Protein AF-A0A9E3KCI2-F1 (afdb_monomer)

Solvent-accessible surface area (backbone atoms only — not comparable to full-atom values): 4492 Å² total; per-residue (Å²): 130,87,50,71,68,56,56,49,52,53,51,52,54,54,50,51,55,56,46,52,68,48,46,50,59,20,52,52,23,46,52,48,19,77,74,68,69,45,63,68,31,43,54,52,18,51,50,37,52,51,51,57,66,71,61,62,87,46,76,66,54,52,60,71,78,38,95,71,54,73,68,59,36,48,75,72,77,94

Structure (mmCIF, N/CA/C/O backbone):
data_AF-A0A9E3KCI2-F1
#
_entry.id   AF-A0A9E3KCI2-F1
#
loop_
_atom_site.group_PDB
_atom_site.id
_atom_site.type_symbol
_atom_site.label_atom_id
_atom_site.label_alt_id
_atom_site.label_comp_id
_atom_site.label_asym_id
_atom_site.label_entity_id
_atom_site.label_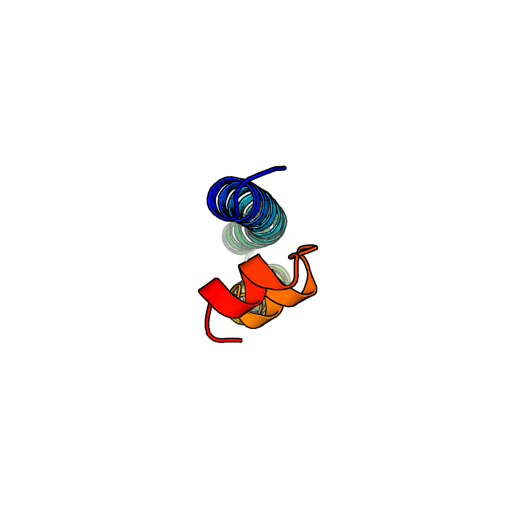seq_id
_atom_site.pdbx_PDB_ins_code
_atom_site.Cartn_x
_atom_site.Cartn_y
_atom_site.Cartn_z
_atom_site.occupancy
_atom_site.B_iso_or_equiv
_atom_site.auth_seq_id
_atom_site.auth_comp_id
_atom_site.auth_asym_id
_atom_site.auth_atom_id
_atom_site.pdbx_PDB_model_num
ATOM 1 N N . ALA A 1 1 ? 22.703 5.137 -19.563 1.00 52.00 1 ALA A N 1
ATOM 2 C CA . ALA A 1 1 ? 21.297 4.698 -19.622 1.00 52.00 1 ALA A CA 1
ATOM 3 C C . ALA A 1 1 ? 21.075 3.766 -18.444 1.00 52.00 1 ALA A C 1
ATOM 5 O O . ALA A 1 1 ? 21.875 2.850 -18.288 1.00 52.00 1 ALA A O 1
ATOM 6 N N . ASP A 1 2 ? 20.090 4.038 -17.589 1.00 64.62 2 ASP A N 1
ATOM 7 C CA . ASP A 1 2 ? 19.779 3.141 -16.469 1.00 64.62 2 ASP A CA 1
ATOM 8 C C . ASP A 1 2 ? 19.304 1.794 -17.006 1.00 64.62 2 ASP A C 1
ATOM 10 O O . ASP A 1 2 ? 18.502 1.758 -17.937 1.00 64.62 2 ASP A O 1
ATOM 14 N N . SER A 1 3 ? 19.796 0.698 -16.431 1.00 81.94 3 SER A N 1
ATOM 15 C CA . SER A 1 3 ? 19.357 -0.642 -16.811 1.00 81.94 3 SER A CA 1
ATOM 16 C C . SER A 1 3 ? 17.915 -0.901 -16.356 1.00 81.94 3 SER A C 1
ATOM 18 O O . SER A 1 3 ? 17.450 -0.352 -15.352 1.00 81.94 3 SER A O 1
ATOM 20 N N . ILE A 1 4 ? 17.215 -1.808 -17.043 1.00 82.31 4 ILE A N 1
ATOM 21 C CA . ILE A 1 4 ? 15.866 -2.268 -16.662 1.00 82.31 4 ILE A CA 1
ATOM 22 C C . ILE A 1 4 ? 15.823 -2.721 -15.198 1.00 82.31 4 ILE A C 1
ATOM 24 O O . ILE A 1 4 ? 14.876 -2.412 -14.478 1.00 82.31 4 ILE A O 1
ATOM 28 N N . GLY A 1 5 ? 16.873 -3.409 -14.734 1.00 85.31 5 GLY A N 1
ATOM 29 C CA . GLY A 1 5 ? 16.978 -3.865 -13.348 1.00 85.31 5 GLY A CA 1
ATOM 30 C C . GLY A 1 5 ? 16.991 -2.715 -12.335 1.00 85.31 5 GLY A C 1
ATOM 31 O O . GLY A 1 5 ? 16.339 -2.807 -11.291 1.00 85.31 5 GLY A O 1
ATOM 32 N N . ALA A 1 6 ? 17.663 -1.603 -12.655 1.00 86.81 6 ALA A N 1
ATOM 33 C CA . ALA A 1 6 ? 17.657 -0.411 -11.809 1.00 86.81 6 ALA A CA 1
ATOM 34 C C . ALA A 1 6 ? 16.256 0.221 -11.758 1.00 86.81 6 ALA A C 1
ATOM 36 O O . ALA A 1 6 ? 15.730 0.461 -10.672 1.00 86.81 6 ALA A O 1
ATOM 37 N N . LYS A 1 7 ? 15.600 0.385 -12.915 1.00 85.62 7 LYS A N 1
ATOM 38 C CA . LYS A 1 7 ? 14.223 0.907 -13.009 1.00 85.62 7 LYS A CA 1
ATOM 39 C C . LYS A 1 7 ? 13.222 0.048 -12.232 1.00 85.62 7 LYS A C 1
ATOM 41 O O . LYS A 1 7 ? 12.378 0.581 -11.515 1.00 85.62 7 LYS A O 1
ATOM 46 N N . PHE A 1 8 ? 13.342 -1.276 -12.328 1.00 88.19 8 PHE A N 1
ATOM 47 C CA . PHE A 1 8 ? 12.505 -2.217 -11.584 1.00 88.19 8 PHE A CA 1
ATOM 48 C C . PHE A 1 8 ? 12.711 -2.096 -10.072 1.00 88.19 8 PHE A C 1
ATOM 50 O O . PHE A 1 8 ? 11.745 -2.064 -9.310 1.00 88.19 8 PHE A O 1
ATOM 57 N N . THR A 1 9 ? 13.963 -1.970 -9.631 1.00 90.00 9 THR A N 1
ATOM 58 C CA . THR A 1 9 ? 14.294 -1.792 -8.211 1.00 90.00 9 THR A CA 1
ATOM 59 C C . THR A 1 9 ? 13.691 -0.500 -7.660 1.00 90.00 9 THR A C 1
ATOM 61 O O . THR A 1 9 ? 13.072 -0.523 -6.596 1.00 90.00 9 THR A O 1
ATOM 64 N N . THR A 1 10 ? 13.795 0.603 -8.406 1.00 90.12 10 THR A N 1
ATOM 65 C CA . THR A 1 10 ? 13.183 1.889 -8.043 1.00 90.12 10 THR A CA 1
ATOM 66 C C . THR A 1 10 ? 11.657 1.819 -8.019 1.00 90.12 10 THR A C 1
ATOM 68 O O . THR A 1 10 ? 11.028 2.328 -7.095 1.00 90.12 10 THR A O 1
ATOM 71 N N . TYR A 1 11 ? 11.035 1.153 -8.992 1.00 90.38 11 TYR A N 1
ATOM 72 C CA . TYR A 1 11 ? 9.582 0.975 -8.996 1.00 90.38 11 TYR A CA 1
ATOM 73 C C . TYR A 1 11 ? 9.105 0.141 -7.803 1.00 90.38 11 TYR A C 1
ATOM 75 O O . TYR A 1 11 ? 8.114 0.476 -7.149 1.00 90.38 11 TYR A O 1
ATOM 83 N N . ARG A 1 12 ? 9.839 -0.929 -7.476 1.00 89.75 12 ARG A N 1
ATOM 84 C CA . ARG A 1 12 ? 9.544 -1.781 -6.323 1.00 89.75 12 ARG A CA 1
ATOM 85 C C . ARG A 1 12 ? 9.650 -1.002 -5.015 1.00 89.75 12 ARG A C 1
ATOM 87 O O . ARG A 1 12 ? 8.752 -1.124 -4.187 1.00 89.75 12 ARG A O 1
ATOM 94 N N . SER A 1 13 ? 10.699 -0.202 -4.820 1.00 92.75 13 SER A N 1
ATOM 95 C CA . SER A 1 13 ? 10.845 0.596 -3.596 1.00 92.75 13 SER A CA 1
ATOM 96 C C . SER A 1 13 ? 9.739 1.647 -3.466 1.00 92.75 13 SER A C 1
ATOM 98 O O . SER A 1 13 ? 9.126 1.751 -2.404 1.00 92.75 13 SER A O 1
ATOM 100 N N . ALA A 1 14 ? 9.401 2.348 -4.551 1.00 91.56 14 ALA A N 1
ATOM 101 C CA . ALA A 1 14 ? 8.288 3.296 -4.571 1.00 91.56 14 ALA A CA 1
ATOM 102 C C . ALA A 1 14 ? 6.940 2.620 -4.260 1.00 91.56 14 ALA A C 1
ATOM 104 O O . ALA A 1 14 ? 6.131 3.162 -3.506 1.00 91.56 14 ALA A O 1
ATOM 105 N N . SER A 1 15 ? 6.713 1.416 -4.793 1.00 90.88 15 SER A N 1
ATOM 106 C CA . SER A 1 15 ? 5.503 0.631 -4.524 1.00 90.88 15 SER A CA 1
ATOM 107 C C . SER A 1 15 ? 5.409 0.222 -3.053 1.00 90.88 15 SER A C 1
ATOM 109 O O . SER A 1 15 ? 4.357 0.395 -2.445 1.00 90.88 15 SER A O 1
ATOM 111 N N . ILE A 1 16 ? 6.513 -0.233 -2.447 1.00 91.88 16 ILE A N 1
ATOM 112 C CA . ILE A 1 16 ? 6.566 -0.567 -1.012 1.00 91.88 16 ILE A CA 1
ATOM 113 C C . ILE A 1 16 ? 6.196 0.650 -0.156 1.00 91.88 16 ILE A C 1
ATOM 115 O O . ILE A 1 16 ? 5.378 0.526 0.752 1.00 91.88 16 ILE A O 1
ATOM 119 N N . ILE A 1 17 ? 6.743 1.831 -0.464 1.00 93.19 17 ILE A N 1
ATOM 120 C CA . ILE A 1 17 ? 6.432 3.067 0.272 1.00 93.19 17 ILE A CA 1
ATOM 121 C C . ILE A 1 17 ? 4.944 3.425 0.137 1.00 93.19 17 ILE A C 1
ATOM 123 O O . ILE A 1 17 ? 4.302 3.765 1.131 1.00 93.19 17 ILE A O 1
ATOM 127 N N . ARG A 1 18 ? 4.371 3.308 -1.070 1.00 90.25 18 ARG A N 1
ATOM 128 C CA . ARG A 1 18 ? 2.932 3.532 -1.296 1.00 90.25 18 ARG A CA 1
ATOM 129 C C . ARG A 1 18 ? 2.071 2.572 -0.480 1.00 90.25 18 ARG A C 1
ATOM 131 O O . ARG A 1 18 ? 1.081 3.013 0.097 1.00 90.25 18 ARG A O 1
ATOM 138 N N . TYR A 1 19 ? 2.441 1.293 -0.411 1.00 91.38 19 TYR A N 1
ATOM 139 C CA . TYR A 1 19 ? 1.699 0.318 0.386 1.00 91.38 19 TYR A CA 1
ATOM 140 C C . TYR A 1 19 ? 1.820 0.593 1.877 1.00 91.38 19 TYR A C 1
ATOM 142 O O . TYR A 1 19 ? 0.792 0.636 2.539 1.00 91.38 19 TYR A O 1
ATOM 150 N N . ALA A 1 20 ? 3.015 0.895 2.390 1.00 92.06 20 ALA A N 1
ATOM 151 C CA . ALA A 1 20 ? 3.209 1.226 3.801 1.00 92.06 20 ALA A CA 1
ATOM 152 C C . ALA A 1 20 ? 2.340 2.418 4.249 1.00 92.06 20 ALA A C 1
ATOM 154 O O . ALA A 1 20 ? 1.779 2.405 5.346 1.00 92.06 20 ALA A O 1
ATOM 155 N N . LEU A 1 21 ? 2.168 3.423 3.380 1.00 91.12 21 LEU A N 1
ATOM 156 C CA . LEU A 1 21 ? 1.315 4.583 3.655 1.00 91.12 21 LEU A CA 1
ATOM 157 C C . LEU A 1 21 ? -0.183 4.230 3.729 1.00 91.12 21 LEU A C 1
ATOM 159 O O . LEU A 1 21 ? -0.935 4.908 4.422 1.00 91.12 21 LEU A O 1
ATOM 163 N N . LEU A 1 22 ? -0.615 3.174 3.039 1.00 88.81 22 LEU A N 1
ATOM 164 C CA . LEU A 1 22 ? -1.985 2.644 3.071 1.00 88.81 22 LEU A CA 1
ATOM 165 C C . LEU A 1 22 ? -2.198 1.649 4.226 1.00 88.81 22 LEU A C 1
ATOM 167 O O . LEU A 1 22 ? -3.269 1.591 4.837 1.00 88.81 22 LEU A O 1
ATOM 171 N N . GLU A 1 23 ? -1.161 0.881 4.547 1.00 92.25 23 GLU A N 1
ATOM 172 C CA . GLU A 1 23 ? -1.153 -0.121 5.610 1.00 92.25 23 GLU A CA 1
ATOM 173 C C . GLU A 1 23 ? -1.185 0.535 6.995 1.00 92.25 23 GLU A C 1
ATOM 175 O O . GLU A 1 23 ? -1.966 0.120 7.850 1.00 92.25 23 GLU A O 1
ATOM 180 N N . GLY A 1 24 ? -0.424 1.619 7.194 1.00 93.94 24 GLY A N 1
ATOM 181 C CA . GLY A 1 24 ? -0.364 2.358 8.459 1.00 93.94 24 GLY A CA 1
ATOM 182 C C . GLY A 1 24 ? -1.744 2.758 9.008 1.00 93.94 24 GLY A C 1
ATOM 183 O O . GLY A 1 24 ? -2.095 2.341 10.113 1.00 93.94 24 GLY A O 1
ATOM 184 N N . PRO A 1 25 ? -2.576 3.499 8.253 1.00 93.25 25 PRO A N 1
ATOM 185 C CA . PRO A 1 25 ? -3.929 3.864 8.676 1.00 93.25 25 PRO A CA 1
ATOM 186 C C . PRO A 1 25 ? -4.842 2.662 8.944 1.00 93.25 25 PRO A C 1
ATOM 188 O O . PRO A 1 25 ? -5.683 2.717 9.843 1.00 93.25 25 PRO A O 1
ATOM 191 N N . SER A 1 26 ? -4.677 1.574 8.188 1.00 94.88 26 SER A N 1
ATOM 192 C CA . SER A 1 26 ? -5.467 0.346 8.347 1.00 94.88 26 SER A CA 1
ATOM 193 C C . SER A 1 26 ? -5.131 -0.357 9.669 1.00 94.88 26 SER A C 1
ATOM 195 O O . SER A 1 26 ? -6.028 -0.768 10.413 1.00 94.88 26 SER A O 1
ATOM 197 N N . LEU A 1 27 ? -3.842 -0.420 10.014 1.00 96.12 27 LEU A N 1
ATOM 198 C CA . LEU A 1 27 ? -3.358 -0.964 11.285 1.00 96.12 27 LEU A CA 1
ATOM 199 C C . LEU A 1 27 ? -3.784 -0.093 12.471 1.00 96.12 27 LEU A C 1
ATOM 201 O O . LEU A 1 27 ? -4.294 -0.619 13.459 1.00 96.12 27 LEU A O 1
ATOM 205 N N . VAL A 1 28 ? -3.654 1.233 12.361 1.00 97.44 28 VAL A N 1
ATOM 206 C CA . VAL A 1 28 ? -4.095 2.170 13.411 1.00 97.44 28 VAL A CA 1
ATOM 207 C C . VAL A 1 28 ? -5.593 2.023 13.685 1.00 97.44 28 VAL A C 1
ATOM 209 O O . VAL A 1 28 ? -5.996 1.914 14.842 1.00 97.44 28 VAL A O 1
ATOM 212 N N . ASN A 1 29 ? -6.423 1.949 12.642 1.00 97.19 29 ASN A N 1
ATOM 213 C CA . ASN A 1 29 ? -7.861 1.736 12.814 1.00 97.19 29 ASN A CA 1
ATOM 214 C C . ASN A 1 29 ? -8.178 0.364 13.425 1.00 97.19 29 ASN A C 1
ATOM 216 O O . ASN A 1 29 ? -9.068 0.263 14.264 1.00 97.19 29 ASN A O 1
ATOM 220 N N . SER A 1 30 ? -7.421 -0.680 13.082 1.00 96.19 30 SER A N 1
ATOM 221 C CA . SER A 1 30 ? -7.582 -1.997 13.711 1.00 96.19 30 SER A CA 1
ATOM 2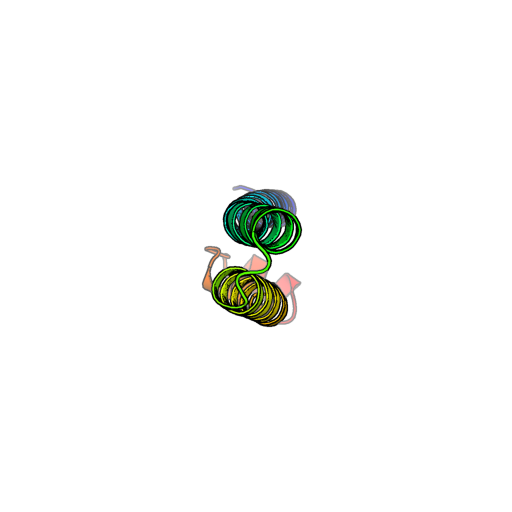22 C C . SER A 1 30 ? -7.330 -1.930 15.221 1.00 96.19 30 SER A C 1
ATOM 224 O O . SER A 1 30 ? -8.126 -2.445 16.002 1.00 96.19 30 SER A O 1
ATOM 226 N N . VAL A 1 31 ? -6.277 -1.227 15.650 1.00 98.00 31 VAL A N 1
ATOM 227 C CA . VAL A 1 31 ? -5.993 -1.006 17.077 1.00 98.00 31 VAL A CA 1
ATOM 228 C C . VAL A 1 31 ? -7.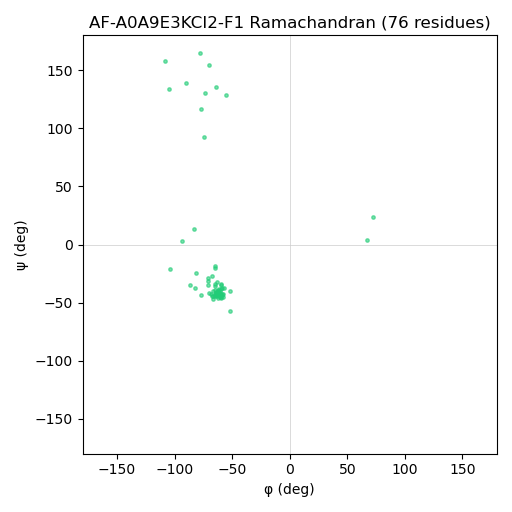101 -0.181 17.738 1.00 98.00 31 VAL A C 1
ATOM 230 O O . VAL A 1 31 ? -7.569 -0.536 18.816 1.00 98.00 31 VAL A O 1
ATOM 233 N N . PHE A 1 32 ? -7.581 0.886 17.097 1.00 98.00 32 PHE A N 1
ATOM 234 C CA . PHE A 1 32 ? -8.663 1.711 17.648 1.00 98.00 32 PHE A CA 1
ATOM 235 C C . PHE A 1 32 ? -9.987 0.96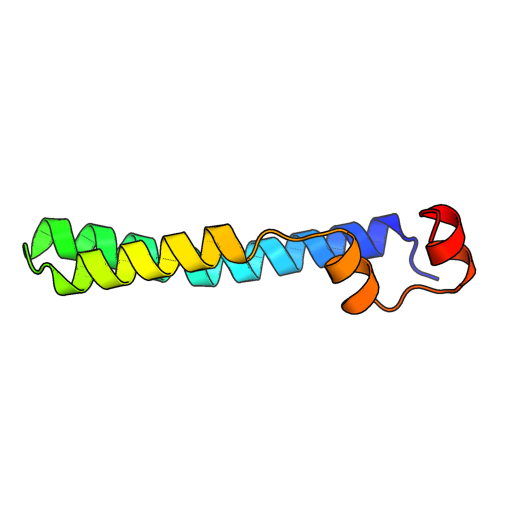4 17.772 1.00 98.00 32 PHE A C 1
ATOM 237 O O . PHE A 1 32 ? -10.717 1.194 18.735 1.00 98.00 32 PHE A O 1
ATOM 244 N N . TYR A 1 33 ? -10.287 0.039 16.862 1.00 98.00 33 TYR A N 1
ATOM 245 C CA . TYR A 1 33 ? -11.425 -0.856 17.026 1.00 98.00 33 TYR A CA 1
ATOM 246 C C . TYR A 1 33 ? -11.289 -1.701 18.300 1.00 98.00 33 TYR A C 1
ATOM 248 O O . TYR A 1 33 ? -12.231 -1.754 19.086 1.00 98.00 33 TYR A O 1
ATOM 256 N N . LEU A 1 34 ? -10.110 -2.283 18.553 1.00 97.31 34 LEU A N 1
ATOM 257 C CA . LEU A 1 34 ? -9.859 -3.076 19.765 1.00 97.31 34 LEU A CA 1
ATOM 258 C C . LEU A 1 34 ? -9.962 -2.245 21.054 1.00 97.31 34 LEU A C 1
ATOM 260 O O . LEU A 1 34 ? -10.371 -2.775 22.083 1.00 97.31 34 LEU A O 1
ATOM 264 N N . LEU A 1 35 ? -9.611 -0.955 21.007 1.00 98.12 35 LEU A N 1
ATOM 265 C CA . LEU A 1 35 ? -9.668 -0.060 22.169 1.00 98.12 35 LEU A CA 1
ATOM 266 C C . LEU A 1 35 ? -11.065 0.520 22.432 1.00 98.12 35 LEU A C 1
ATOM 268 O O . LEU A 1 35 ? -11.443 0.709 23.583 1.00 98.12 35 LEU A O 1
ATOM 272 N N . THR A 1 36 ? -11.816 0.849 21.379 1.00 97.38 36 THR A N 1
ATOM 273 C CA . THR A 1 36 ? -13.086 1.593 21.488 1.00 97.38 36 THR A CA 1
ATOM 274 C C . THR A 1 36 ? -14.325 0.721 21.309 1.00 97.38 36 THR A C 1
ATOM 276 O O . THR A 1 36 ? -15.420 1.134 21.683 1.00 97.38 36 THR A O 1
ATOM 279 N N . GLY A 1 37 ? -14.188 -0.447 20.674 1.00 95.69 37 GLY A N 1
ATOM 280 C CA . GLY A 1 37 ? -15.310 -1.269 20.219 1.00 95.69 37 GLY A CA 1
ATOM 281 C C . GLY A 1 37 ? -16.134 -0.640 19.088 1.00 95.69 37 GLY A C 1
ATOM 282 O O . GLY A 1 37 ? -17.146 -1.214 18.689 1.00 95.69 37 GLY A O 1
ATOM 283 N N . ASN A 1 38 ? -15.738 0.524 18.554 1.00 97.19 38 ASN A N 1
ATOM 284 C CA . ASN A 1 38 ? -16.518 1.226 17.539 1.00 97.19 38 ASN A CA 1
ATOM 285 C C . ASN A 1 38 ? -16.340 0.566 16.155 1.00 97.19 38 ASN A C 1
ATOM 287 O O . ASN A 1 38 ? -15.237 0.609 15.598 1.00 97.19 38 ASN A O 1
ATOM 291 N N . PRO A 1 39 ? -17.411 0.019 15.547 1.00 95.69 39 PRO A N 1
ATOM 292 C CA . PRO A 1 39 ? -17.325 -0.706 14.279 1.00 95.69 39 PRO A CA 1
ATOM 293 C C . PRO A 1 39 ? -16.898 0.171 13.093 1.00 95.69 39 PRO A C 1
ATOM 295 O O . PRO A 1 39 ? -16.420 -0.363 12.095 1.00 95.69 39 PRO A O 1
ATOM 298 N N . ILE A 1 40 ? -17.005 1.502 13.186 1.00 97.06 40 ILE A N 1
ATOM 299 C CA . ILE A 1 40 ? -16.533 2.420 12.136 1.00 97.06 40 ILE A CA 1
ATOM 300 C C . ILE A 1 40 ? -15.037 2.215 11.870 1.00 97.06 40 ILE A C 1
ATOM 302 O O . ILE A 1 40 ? -14.628 2.134 10.712 1.00 97.06 40 ILE A O 1
ATOM 306 N N . HIS A 1 41 ? -14.228 2.061 12.921 1.00 97.06 41 HIS A N 1
ATOM 307 C CA . HIS A 1 41 ? -12.797 1.801 12.770 1.00 97.06 41 HIS A CA 1
ATOM 308 C C . HIS A 1 41 ? -12.533 0.471 12.054 1.00 97.06 41 HIS A C 1
ATOM 310 O O . HIS A 1 41 ? -11.670 0.400 11.180 1.00 97.06 41 HIS A O 1
ATOM 316 N N . LEU A 1 42 ? -13.327 -0.563 12.344 1.00 96.44 42 LEU A N 1
ATOM 317 C CA . LEU A 1 42 ? -13.214 -1.853 11.668 1.00 96.44 42 LEU A CA 1
ATOM 318 C C . LEU A 1 42 ? -13.541 -1.742 10.172 1.00 96.44 42 LEU A C 1
ATOM 320 O O . LEU A 1 42 ? -12.795 -2.268 9.349 1.00 96.44 42 LEU A O 1
ATOM 324 N N . TYR A 1 43 ? -14.606 -1.026 9.800 1.00 97.31 43 TYR A N 1
ATOM 325 C CA . TYR A 1 43 ? -14.957 -0.831 8.390 1.00 97.31 43 TYR A CA 1
ATOM 326 C C . TYR A 1 43 ? -13.874 -0.076 7.617 1.00 97.31 43 TYR A C 1
ATOM 328 O O . TYR A 1 43 ? -13.557 -0.456 6.490 1.00 97.31 43 TYR A O 1
ATOM 336 N N . ILE A 1 44 ? -13.266 0.948 8.223 1.00 95.94 44 ILE A N 1
ATOM 337 C CA . ILE A 1 44 ? -12.157 1.688 7.606 1.00 95.94 44 ILE A CA 1
ATOM 338 C C . ILE A 1 44 ? -10.937 0.778 7.423 1.00 95.94 44 ILE A C 1
ATOM 340 O O . ILE A 1 44 ? -10.338 0.770 6.347 1.00 95.94 44 ILE A O 1
ATOM 344 N N . ALA A 1 45 ? -10.588 -0.019 8.437 1.00 96.00 45 ALA A N 1
ATOM 345 C CA . ALA A 1 45 ? -9.483 -0.970 8.344 1.00 96.00 45 ALA A CA 1
ATOM 346 C C . ALA A 1 45 ? -9.715 -2.013 7.236 1.00 96.00 45 ALA A C 1
ATOM 348 O O . ALA A 1 45 ? -8.826 -2.251 6.419 1.00 96.00 45 ALA A O 1
ATOM 349 N N . LEU A 1 46 ? -10.921 -2.585 7.153 1.00 96.06 46 LEU A N 1
ATOM 350 C CA . LEU A 1 46 ? -11.287 -3.549 6.111 1.00 96.06 46 LEU A CA 1
ATOM 351 C C . LEU A 1 46 ? -11.253 -2.931 4.710 1.00 96.06 46 LEU A C 1
ATOM 353 O O . LEU A 1 46 ? -10.741 -3.556 3.781 1.00 96.06 46 LEU A O 1
ATOM 357 N N . ALA A 1 47 ? -11.751 -1.703 4.554 1.00 95.56 47 ALA A N 1
ATOM 358 C CA . ALA A 1 47 ? -11.673 -0.982 3.289 1.00 95.56 47 ALA A CA 1
ATOM 359 C C . ALA A 1 47 ? -10.212 -0.749 2.868 1.00 95.56 47 ALA A C 1
ATOM 361 O O . ALA A 1 47 ? -9.862 -0.987 1.713 1.00 95.56 47 ALA A O 1
ATOM 362 N N . GLY A 1 48 ? -9.341 -0.355 3.802 1.00 94.50 48 GLY A N 1
ATOM 363 C CA . GLY A 1 48 ? -7.912 -0.182 3.538 1.00 94.50 48 GLY A CA 1
ATOM 364 C C . GLY A 1 48 ? -7.221 -1.479 3.105 1.00 94.50 48 GLY A C 1
ATOM 365 O O . GLY A 1 48 ? -6.493 -1.491 2.111 1.00 94.50 48 GLY A O 1
ATOM 366 N N . VAL A 1 49 ? -7.527 -2.598 3.770 1.00 93.94 49 VAL A N 1
ATOM 367 C CA . VAL A 1 49 ? -7.039 -3.932 3.377 1.00 93.94 49 VAL A CA 1
ATOM 368 C C . VAL A 1 49 ? -7.545 -4.330 1.986 1.00 93.94 49 VAL A C 1
ATOM 370 O O . VAL A 1 49 ? -6.769 -4.842 1.178 1.00 93.94 49 VAL A O 1
ATOM 373 N N . ALA A 1 50 ? -8.812 -4.060 1.662 1.00 94.81 50 ALA A N 1
ATOM 37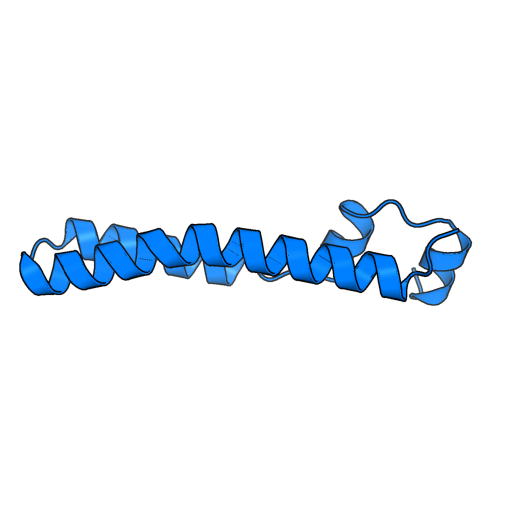4 C CA . ALA A 1 50 ? -9.356 -4.331 0.332 1.00 94.81 50 ALA A CA 1
ATOM 375 C C . ALA A 1 50 ? -8.626 -3.526 -0.758 1.00 94.81 50 ALA A C 1
ATOM 377 O O . ALA A 1 50 ? -8.251 -4.085 -1.791 1.00 94.81 50 ALA A O 1
ATOM 378 N N . VAL A 1 51 ? -8.353 -2.239 -0.511 1.00 92.81 51 VAL A N 1
ATOM 379 C CA . VAL A 1 51 ? -7.585 -1.387 -1.434 1.00 92.81 51 VAL A CA 1
ATOM 380 C C . VAL A 1 51 ? -6.162 -1.912 -1.621 1.00 92.81 51 VAL A C 1
ATOM 382 O O . VAL A 1 51 ? -5.684 -1.956 -2.754 1.00 92.81 51 VAL A O 1
ATOM 385 N N . LEU A 1 52 ? -5.493 -2.362 -0.557 1.00 91.12 52 LEU A N 1
ATOM 386 C CA . LEU A 1 52 ? -4.169 -2.990 -0.651 1.00 91.12 52 LEU A CA 1
ATOM 387 C C . LEU A 1 52 ? -4.195 -4.252 -1.518 1.00 91.12 52 LEU A C 1
ATOM 389 O O . LEU A 1 52 ? -3.314 -4.444 -2.357 1.00 91.12 52 LEU A O 1
ATOM 393 N N . PHE A 1 53 ? -5.229 -5.082 -1.364 1.00 89.88 53 PHE A N 1
A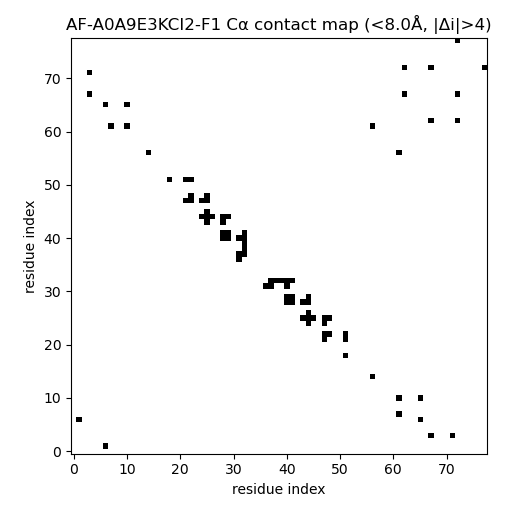TOM 394 C CA . PHE A 1 53 ? -5.395 -6.299 -2.155 1.00 89.88 53 PHE A CA 1
ATOM 395 C C . PHE A 1 53 ? -5.599 -5.996 -3.647 1.00 89.88 53 PHE A C 1
ATOM 397 O O . PHE A 1 53 ? -5.013 -6.662 -4.502 1.00 89.88 53 PHE A O 1
ATOM 404 N N . LEU A 1 54 ? -6.386 -4.962 -3.955 1.00 89.25 54 LEU A N 1
ATOM 405 C CA . LEU A 1 54 ? -6.643 -4.482 -5.317 1.00 89.25 54 LEU A CA 1
ATOM 406 C C . LEU A 1 54 ? -5.425 -3.790 -5.940 1.00 89.25 54 LEU A C 1
ATOM 408 O O . LEU A 1 54 ? -5.249 -3.824 -7.153 1.00 89.25 54 LEU A O 1
ATOM 412 N N . SER A 1 55 ? -4.569 -3.182 -5.121 1.00 86.25 55 SER A N 1
ATOM 413 C CA . SER A 1 55 ? -3.423 -2.394 -5.585 1.00 86.25 55 SER A CA 1
ATOM 414 C C . SER A 1 55 ? -2.190 -3.238 -5.917 1.00 86.25 55 SER A C 1
ATOM 416 O O . SER A 1 55 ? -1.108 -2.668 -6.053 1.00 86.25 55 SER A O 1
ATOM 418 N N . ARG A 1 56 ? -2.305 -4.571 -6.040 1.00 81.75 56 ARG A N 1
ATOM 419 C CA . ARG A 1 56 ? -1.171 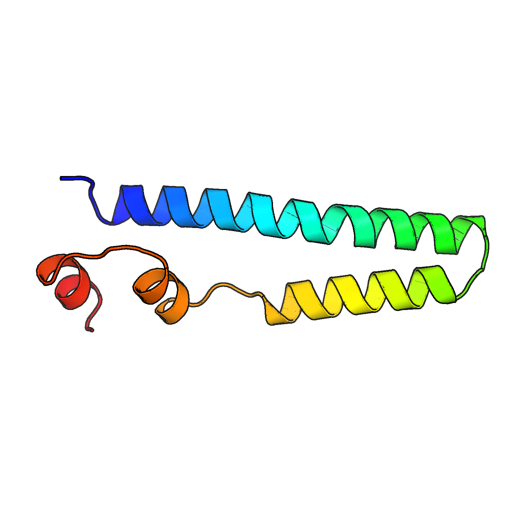-5.447 -6.381 1.00 81.75 56 ARG A CA 1
ATOM 420 C C . ARG A 1 56 ? -0.498 -4.998 -7.688 1.00 81.75 56 ARG A C 1
ATOM 422 O O . ARG A 1 56 ? -1.189 -4.877 -8.699 1.00 81.75 56 ARG A O 1
ATOM 429 N N . PRO A 1 57 ? 0.834 -4.809 -7.696 1.00 78.75 57 PRO A N 1
ATOM 430 C CA . PRO A 1 57 ? 1.528 -4.286 -8.860 1.00 78.75 57 PRO A CA 1
ATOM 431 C C . PRO A 1 57 ? 1.595 -5.365 -9.945 1.00 78.75 57 PRO A C 1
ATOM 433 O O . PRO A 1 57 ? 1.985 -6.505 -9.683 1.00 78.75 57 PRO A O 1
ATOM 436 N N . SER A 1 58 ? 1.218 -5.006 -11.169 1.00 84.94 58 SER A N 1
ATOM 437 C CA . SER A 1 58 ? 1.292 -5.878 -12.346 1.00 84.94 58 SER A CA 1
ATOM 438 C C . SER A 1 58 ? 2.401 -5.440 -13.304 1.00 84.94 58 SER A C 1
ATOM 440 O O . SER A 1 58 ? 2.818 -4.282 -13.319 1.00 84.94 58 SER A O 1
ATOM 442 N N . LEU A 1 59 ? 2.868 -6.362 -14.152 1.00 78.06 59 LEU A N 1
ATOM 443 C CA . LEU A 1 59 ? 3.887 -6.065 -15.169 1.00 78.06 59 LEU A CA 1
ATOM 444 C C . LEU A 1 59 ? 3.402 -4.970 -16.139 1.00 78.06 59 LEU A C 1
ATOM 446 O O . LEU A 1 59 ? 4.171 -4.095 -16.526 1.00 78.06 59 LEU A O 1
ATOM 450 N N . GLN A 1 60 ? 2.103 -4.952 -16.449 1.00 79.38 60 GLN A N 1
ATOM 451 C CA . GLN A 1 60 ? 1.487 -3.899 -17.261 1.00 79.38 60 GLN A CA 1
ATOM 452 C C . GLN A 1 60 ? 1.569 -2.522 -16.589 1.00 79.38 60 GLN A C 1
ATOM 454 O O . GLN A 1 60 ? 1.932 -1.557 -17.255 1.00 79.38 60 GLN A O 1
ATOM 459 N N . GLN A 1 61 ? 1.309 -2.440 -15.279 1.00 82.19 61 GLN A N 1
ATOM 460 C CA . GLN A 1 61 ? 1.461 -1.194 -14.516 1.00 82.19 61 GLN A CA 1
ATOM 461 C C . GLN A 1 61 ? 2.921 -0.738 -14.458 1.00 82.19 61 GLN A C 1
ATOM 463 O O . GLN A 1 61 ? 3.212 0.437 -14.636 1.00 82.19 61 GLN A O 1
ATOM 468 N N . PHE A 1 62 ? 3.870 -1.664 -14.301 1.00 84.81 62 PHE A N 1
ATOM 469 C CA . PHE A 1 62 ? 5.291 -1.318 -14.365 1.00 84.81 62 PHE A CA 1
ATOM 470 C C . PHE A 1 62 ? 5.665 -0.683 -15.715 1.00 84.81 62 PHE A C 1
ATOM 472 O O . PHE A 1 62 ? 6.361 0.331 -15.749 1.00 84.81 62 PHE A O 1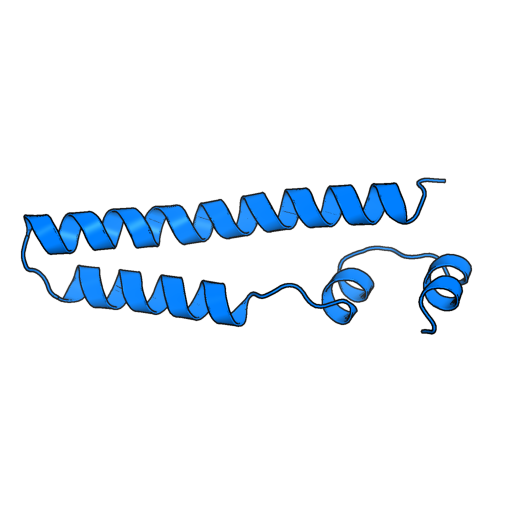
ATOM 479 N N . VAL A 1 63 ? 5.172 -1.249 -16.821 1.00 83.00 63 VAL A N 1
ATOM 480 C CA . VAL A 1 63 ? 5.431 -0.773 -18.191 1.00 83.00 63 VAL A CA 1
ATOM 481 C C . VAL A 1 63 ? 4.724 0.552 -18.499 1.00 83.00 63 VAL A C 1
ATOM 483 O O . VAL A 1 63 ? 5.244 1.330 -19.305 1.00 83.00 63 VAL A O 1
ATOM 486 N N . SER A 1 64 ? 3.557 0.815 -17.897 1.00 82.44 64 SER A N 1
ATOM 487 C CA . SER A 1 64 ? 2.843 2.091 -18.043 1.00 82.44 64 SER A CA 1
ATOM 488 C C . SER A 1 64 ? 3.463 3.203 -17.205 1.00 82.44 64 SER A C 1
ATOM 490 O O . SER A 1 64 ? 3.619 4.320 -17.689 1.00 82.44 64 SER A O 1
ATOM 492 N N . ASP A 1 65 ? 3.829 2.892 -15.964 1.00 82.25 65 ASP A N 1
ATOM 493 C CA . ASP A 1 65 ? 4.294 3.868 -14.979 1.00 82.25 65 ASP A CA 1
ATOM 494 C C . ASP A 1 65 ? 5.775 4.213 -15.178 1.00 82.25 65 ASP A C 1
ATOM 496 O O . ASP A 1 65 ? 6.239 5.286 -14.788 1.00 82.25 65 ASP A O 1
ATOM 500 N N . THR A 1 66 ? 6.534 3.306 -15.801 1.00 83.31 66 THR A N 1
ATOM 501 C CA . THR A 1 66 ? 7.963 3.473 -16.061 1.00 83.31 66 THR A CA 1
ATOM 502 C C . THR A 1 66 ? 8.214 3.803 -17.523 1.00 83.31 66 THR A C 1
ATOM 504 O O . THR A 1 66 ? 7.757 3.127 -18.443 1.00 83.31 66 THR A O 1
ATOM 507 N N . ARG A 1 67 ? 9.054 4.811 -17.761 1.00 80.94 67 ARG A N 1
ATOM 508 C CA . ARG A 1 67 ? 9.523 5.147 -19.105 1.00 80.94 67 ARG A CA 1
ATOM 509 C C . ARG A 1 67 ? 10.556 4.110 -19.572 1.00 80.94 67 ARG A C 1
ATOM 511 O O . ARG A 1 67 ? 11.747 4.236 -19.265 1.00 80.94 67 ARG A O 1
ATOM 518 N N . LEU A 1 68 ? 10.069 3.079 -20.263 1.00 80.81 68 LEU A N 1
ATOM 519 C CA . LEU A 1 68 ? 10.871 2.041 -20.918 1.00 80.81 68 LEU A CA 1
ATOM 520 C C . LEU A 1 68 ? 11.200 2.439 -22.363 1.00 80.81 68 LEU A C 1
ATOM 522 O O . LEU A 1 68 ? 10.333 2.961 -23.070 1.00 80.81 68 LEU A O 1
ATOM 526 N N . THR A 1 69 ? 12.428 2.187 -22.813 1.00 81.00 69 THR A N 1
ATOM 527 C CA . THR A 1 69 ? 12.803 2.323 -24.231 1.00 81.00 69 THR A CA 1
ATOM 528 C C . T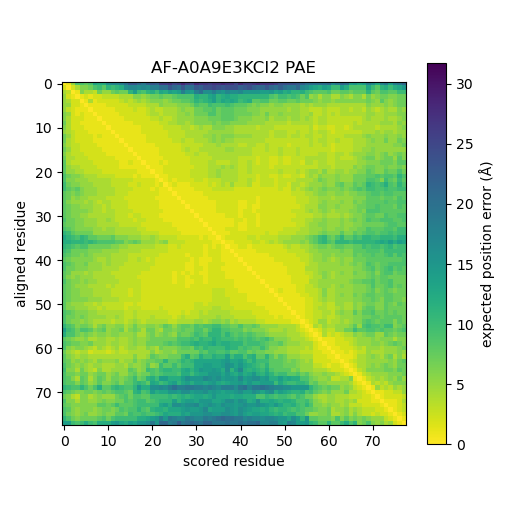HR A 1 69 ? 12.304 1.129 -25.057 1.00 81.00 69 THR A C 1
ATOM 530 O O . THR A 1 69 ? 11.898 0.099 -24.518 1.00 81.00 69 THR A O 1
ATOM 533 N N . GLY A 1 70 ? 12.292 1.266 -26.390 1.00 77.69 70 GLY A N 1
ATOM 534 C CA . GLY A 1 70 ? 11.772 0.229 -27.294 1.00 77.69 70 GLY A CA 1
ATOM 535 C C . GLY A 1 70 ? 12.490 -1.120 -27.164 1.00 77.69 70 GLY A C 1
ATOM 536 O O . GLY A 1 70 ? 11.842 -2.164 -27.184 1.00 77.69 70 GLY A O 1
ATOM 537 N N . ASP A 1 71 ? 13.805 -1.099 -26.946 1.00 79.06 71 ASP A N 1
ATOM 538 C CA . ASP A 1 71 ? 14.604 -2.314 -26.755 1.00 79.06 71 ASP A CA 1
ATOM 539 C C . ASP A 1 71 ? 14.316 -2.988 -25.405 1.00 79.06 71 ASP A C 1
ATOM 541 O O . ASP A 1 71 ? 14.258 -4.215 -25.316 1.00 79.06 71 ASP A O 1
ATOM 545 N N . GLU A 1 72 ? 14.042 -2.197 -24.361 1.00 79.12 72 GLU A N 1
ATOM 546 C CA . GLU A 1 72 ? 13.660 -2.712 -23.043 1.00 79.12 72 GLU A CA 1
ATOM 547 C C . GLU A 1 72 ? 12.292 -3.403 -23.087 1.00 79.12 72 GLU A C 1
ATOM 549 O O . GLU A 1 72 ? 12.124 -4.472 -22.502 1.00 79.12 72 GLU A O 1
ATOM 554 N N . ARG A 1 73 ? 11.327 -2.853 -23.835 1.00 77.75 73 ARG A N 1
ATOM 555 C CA . ARG A 1 73 ? 10.014 -3.493 -24.037 1.00 77.75 73 ARG A CA 1
ATOM 556 C C . ARG A 1 73 ? 10.123 -4.821 -24.786 1.00 77.75 73 ARG A C 1
ATOM 558 O O . ARG A 1 73 ? 9.567 -5.813 -24.321 1.00 77.75 73 ARG A O 1
ATOM 565 N N . ARG A 1 74 ? 10.934 -4.874 -25.850 1.00 79.00 74 ARG A N 1
ATOM 566 C CA . ARG A 1 74 ? 11.204 -6.119 -26.591 1.00 79.00 74 ARG A CA 1
ATOM 567 C C . ARG A 1 74 ? 11.826 -7.200 -25.713 1.00 79.00 74 ARG A C 1
ATOM 569 O O . ARG A 1 74 ? 11.460 -8.364 -25.838 1.00 79.00 74 ARG A O 1
ATOM 576 N N . SER A 1 75 ? 12.725 -6.829 -24.799 1.00 79.50 75 SER A N 1
ATOM 577 C CA . SER A 1 75 ? 13.332 -7.784 -23.859 1.00 79.50 75 SER A CA 1
ATOM 578 C C . SER A 1 75 ? 12.331 -8.402 -22.870 1.00 79.50 75 SER A C 1
ATOM 580 O O . SER A 1 75 ? 12.588 -9.477 -22.335 1.00 79.50 75 SER A O 1
ATOM 582 N N . LEU A 1 76 ? 11.177 -7.756 -22.665 1.00 79.31 76 LEU A N 1
ATOM 583 C CA . LEU A 1 76 ? 10.069 -8.241 -21.837 1.00 79.31 76 LEU A CA 1
ATOM 584 C C . LEU A 1 76 ? 9.006 -9.012 -22.644 1.00 79.31 76 LEU A C 1
ATOM 586 O O . LEU A 1 76 ? 8.005 -9.433 -22.069 1.00 79.31 76 LEU A O 1
ATOM 590 N N . GLY A 1 77 ? 9.215 -9.210 -23.952 1.00 75.00 77 GLY A N 1
ATOM 591 C CA . GLY A 1 77 ? 8.266 -9.894 -24.835 1.00 75.00 77 GLY A CA 1
ATOM 592 C C . GLY A 1 77 ? 7.005 -9.080 -25.152 1.00 75.00 77 GLY A C 1
ATOM 593 O O . GLY A 1 77 ? 5.974 -9.678 -25.459 1.00 75.00 77 GLY A O 1
ATOM 594 N N . LEU A 1 78 ? 7.085 -7.746 -25.043 1.00 72.12 78 LEU A N 1
ATOM 595 C CA . LEU A 1 78 ? 6.012 -6.782 -25.327 1.00 72.12 78 LEU A CA 1
ATOM 596 C C . LEU A 1 78 ? 6.226 -6.035 -26.647 1.00 72.12 78 LEU A C 1
ATOM 598 O O . LEU A 1 78 ? 7.401 -5.786 -27.012 1.00 72.12 78 LEU A O 1
#

Mean predicted aligned error: 5.66 Å

Secondary structure (DSSP, 8-state):
---HHHHHHHHHHHHHHHHHHHHHHHHHHHHHHHHH--HHHHHHHHHHHHHHHHT---HHHHHHHS---HHHHHHTT-

Foldseek 3Di:
DDDPVRLVVVVVVVLVVVLCVLQVLLVVLVVVCVVPVDCVSVVSNVVSVVVSVVSPDDPVNSPVVDDDDPVRVVVVVD

Nearest PDB structures (foldseek):
  4fi5-assembly1_A  TM=6.169E-01  e=4.406E+00  Hantaan virus 76-118
  2ic6-assembly1_A  TM=6.644E-01  e=5.630E+00  Orthohantavirus sinnombreense
  2ic9-assembly1_A  TM=6.249E-01  e=4.981E+00  Orthohantavirus sinnombreense

Radius of gyration: 17.65 Å; Cα contacts (8 Å, |Δi|>4): 42; chains: 1; bounding box: 39×15×50 Å

pLDDT: mean 88.25, std 8.51, range [52.0, 98.12]

Sequence (78 aa):
ADSIGAKFTTYRSASIIRYALLEGPSLVNSVFYLLTGNPIHLYIALAGVAVLFLSRPSLQQFVSDTRLTGDERRSLGL